Protein AF-A0A3S5F394-F1 (afdb_monomer_lite)

Foldseek 3Di:
DVVVVVVVVVVVVVVVVVVVVVVVVVPPPDDPLKDKWKDKDWDWDCCPPPVATKTKIWIWIWIGHNVQKIKIWIWIWMARPVVRDIDTDTWIWIWGWDDDDQKIKTQIDDTDCPPDVLSVVVVDRIFIWGWADDDDFWIWIAGPVGTNDITGDDDD

Secondary structure (DSSP, 8-state):
-HHHHHHHHHHHHHHHHHHHHHHHHHT--PPPSSEEEEEEEEEEE-TTSSSS-EEEEEEEEEEE-TTSEEEEEEEEEEEETTTTEEEEEEEEEEEEEEEETTEEEEEE------S-HHHHHT-SSEEEEEEEE-SSSEEEEE-SSSEEEEEEPPP-

Sequence (156 aa):
MKKRTYLVIMATALAIALISSAMRLYNYETIPTSFNCRAQMYVWDDAELLPCTRKSASNFFFAMKDDGTGYIIISGTSVCEDENQLVAQSETINFTYTEEGDFYSLTLGPRDVSDSRIAKVLTEDVIKIKISKTNSNDYIITTPIKPILMCTTENN

Structure (mmCIF, N/CA/C/O backbone):
data_AF-A0A3S5F394-F1
#
_entry.id   AF-A0A3S5F394-F1
#
loop_
_atom_site.group_PDB
_atom_site.id
_atom_site.type_symbol
_atom_site.label_atom_id
_atom_site.label_alt_id
_atom_site.label_comp_id
_atom_site.label_asym_id
_atom_site.label_entity_id
_atom_site.label_seq_id
_atom_site.pdbx_PDB_ins_code
_atom_site.Cartn_x
_atom_site.Cartn_y
_atom_site.Cartn_z
_atom_site.occupancy
_atom_site.B_iso_or_equiv
_atom_site.auth_seq_id
_atom_site.auth_comp_id
_atom_site.auth_asym_id
_atom_site.auth_atom_id
_atom_site.pdbx_PDB_model_num
ATOM 1 N N . MET A 1 1 ? -18.349 -8.049 57.395 1.00 58.75 1 MET A N 1
ATOM 2 C CA . MET A 1 1 ? -17.429 -7.107 56.707 1.00 58.75 1 MET A CA 1
ATOM 3 C C . MET A 1 1 ? -16.943 -7.612 55.347 1.00 58.75 1 MET A C 1
ATOM 5 O O . MET A 1 1 ? -17.195 -6.909 54.381 1.00 58.75 1 MET A O 1
ATOM 9 N N . LYS A 1 2 ? -16.375 -8.827 55.217 1.00 66.06 2 LYS A N 1
ATOM 10 C CA . LYS A 1 2 ? -15.843 -9.375 53.940 1.00 66.06 2 LYS A CA 1
ATOM 11 C C . LYS A 1 2 ? -16.758 -9.234 52.705 1.00 66.06 2 LYS A C 1
ATOM 13 O O . LYS A 1 2 ? -16.284 -8.858 51.642 1.00 66.06 2 LYS A O 1
ATOM 18 N N . LYS A 1 3 ? -18.068 -9.482 52.839 1.00 74.69 3 LYS A N 1
ATOM 19 C CA . LYS A 1 3 ? -19.031 -9.443 51.715 1.00 74.69 3 LYS A CA 1
ATOM 20 C C . LYS A 1 3 ? -19.220 -8.037 51.117 1.00 74.69 3 LYS A C 1
ATOM 22 O O . LYS A 1 3 ? -19.380 -7.907 49.912 1.00 74.69 3 LYS A O 1
ATOM 27 N N . ARG A 1 4 ? -19.154 -6.991 51.953 1.00 76.31 4 ARG A N 1
ATOM 28 C CA . ARG A 1 4 ? -19.234 -5.581 51.523 1.00 76.31 4 ARG A CA 1
ATOM 29 C C . ARG A 1 4 ? -17.955 -5.157 50.802 1.00 76.31 4 ARG A C 1
ATOM 31 O O . ARG A 1 4 ? -18.034 -4.496 49.778 1.00 76.31 4 ARG A O 1
ATOM 38 N N . THR A 1 5 ? -16.799 -5.598 51.296 1.00 80.56 5 THR A N 1
ATOM 39 C CA . THR A 1 5 ? -15.499 -5.333 50.667 1.00 80.56 5 THR A CA 1
ATOM 40 C C . THR A 1 5 ? -15.404 -5.975 49.279 1.00 80.56 5 THR A C 1
ATOM 42 O O . THR A 1 5 ? -14.996 -5.311 48.337 1.00 80.56 5 THR A O 1
ATOM 45 N N . TYR A 1 6 ? -15.872 -7.219 49.118 1.00 85.62 6 TYR A N 1
ATOM 46 C CA . TYR A 1 6 ? -15.939 -7.884 47.808 1.00 85.62 6 TYR A CA 1
ATOM 47 C C . TYR A 1 6 ? -16.855 -7.165 46.811 1.00 85.62 6 TYR A C 1
ATOM 49 O O . TYR A 1 6 ? -16.511 -7.048 45.641 1.00 85.62 6 TYR A O 1
ATOM 57 N N . LEU A 1 7 ? -18.001 -6.658 47.273 1.00 85.94 7 LEU A N 1
ATOM 58 C CA . LEU A 1 7 ? -18.951 -5.930 46.426 1.00 85.94 7 LEU A CA 1
ATOM 59 C C . LEU A 1 7 ? -18.353 -4.618 45.901 1.00 85.94 7 LEU A C 1
ATOM 61 O O . LEU A 1 7 ? -18.521 -4.293 44.731 1.00 85.94 7 LEU A O 1
ATOM 65 N N . VAL A 1 8 ? -17.599 -3.910 46.747 1.00 88.44 8 VAL A N 1
ATOM 66 C CA . VAL A 1 8 ? -16.880 -2.691 46.351 1.00 88.44 8 VAL A CA 1
ATOM 67 C C . VAL A 1 8 ? -15.775 -3.009 45.341 1.00 88.44 8 VAL A C 1
ATOM 69 O O . VAL A 1 8 ? -15.680 -2.319 44.334 1.00 88.44 8 VAL A O 1
ATOM 72 N N . ILE A 1 9 ? -14.995 -4.075 45.558 1.00 89.69 9 ILE A N 1
ATOM 73 C CA . ILE A 1 9 ? -13.917 -4.487 44.639 1.00 89.69 9 ILE A CA 1
ATOM 74 C C . ILE A 1 9 ? -14.471 -4.912 43.269 1.00 89.69 9 ILE A C 1
ATOM 76 O O . ILE A 1 9 ? -13.911 -4.559 42.235 1.00 89.69 9 ILE A O 1
ATOM 80 N N . MET A 1 10 ? -15.586 -5.646 43.236 1.00 89.44 10 MET A N 1
ATOM 81 C CA . MET A 1 10 ? -16.222 -6.049 41.976 1.00 89.44 10 MET A CA 1
ATOM 82 C C . MET A 1 10 ? -16.788 -4.844 41.216 1.00 89.44 10 MET A C 1
ATOM 84 O O . MET A 1 10 ? -16.648 -4.766 39.997 1.00 89.44 10 MET A O 1
ATOM 88 N N . ALA A 1 11 ? -17.388 -3.882 41.924 1.00 92.12 11 ALA A N 1
ATOM 89 C CA . ALA A 1 11 ? -17.915 -2.666 41.313 1.00 92.12 11 ALA A CA 1
ATOM 90 C C . ALA A 1 11 ? -16.802 -1.774 40.738 1.00 92.12 11 ALA A C 1
ATOM 92 O O . ALA A 1 11 ? -16.950 -1.253 39.633 1.00 92.12 11 ALA A O 1
ATOM 93 N N . THR A 1 12 ? -15.670 -1.630 41.438 1.00 92.50 12 THR A N 1
ATOM 94 C CA . THR A 1 12 ? -14.523 -0.866 40.922 1.00 92.50 12 THR A CA 1
ATOM 95 C C . THR 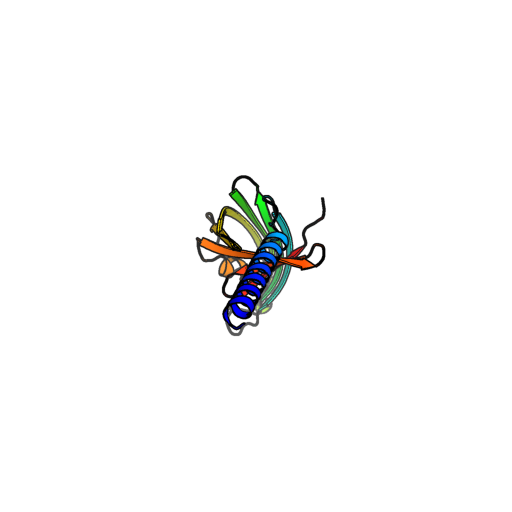A 1 12 ? -13.864 -1.558 39.733 1.00 92.50 12 THR A C 1
ATOM 97 O O . THR A 1 12 ? -13.557 -0.889 38.750 1.00 92.50 12 THR A O 1
ATOM 100 N N . ALA A 1 13 ? -13.708 -2.885 39.763 1.00 93.12 13 ALA A N 1
ATOM 101 C CA . ALA A 1 13 ? -13.182 -3.641 38.626 1.00 93.12 13 ALA A CA 1
ATOM 102 C C . ALA A 1 13 ? -14.069 -3.499 37.375 1.00 93.12 13 ALA A C 1
ATOM 104 O O . ALA A 1 13 ? -13.557 -3.282 36.276 1.00 93.12 13 ALA A O 1
ATOM 105 N N . LEU A 1 14 ? -15.396 -3.550 37.543 1.00 93.81 14 LEU A N 1
ATOM 106 C CA . LEU A 1 14 ? -16.347 -3.355 36.447 1.00 93.81 14 LEU A CA 1
ATOM 107 C C . LEU A 1 14 ? -16.270 -1.932 35.873 1.00 93.81 14 LEU A C 1
ATOM 109 O O . LEU A 1 14 ? -16.256 -1.762 34.657 1.00 93.81 14 LEU A O 1
ATOM 113 N N . ALA A 1 15 ? -16.172 -0.915 36.733 1.00 94.06 15 ALA A N 1
ATOM 114 C CA . ALA A 1 15 ? -16.033 0.472 36.298 1.00 94.06 15 ALA A CA 1
ATOM 115 C C . ALA A 1 15 ? -14.746 0.690 35.485 1.00 94.06 15 ALA A C 1
ATOM 117 O O . ALA A 1 15 ? -14.790 1.316 34.429 1.00 94.06 15 ALA A O 1
ATOM 118 N N . ILE A 1 16 ? -13.619 0.119 35.924 1.00 94.00 16 ILE A N 1
ATOM 119 C CA . ILE A 1 16 ? -12.346 0.190 35.189 1.00 94.00 16 ILE A CA 1
ATOM 120 C C . ILE A 1 16 ? -12.473 -0.488 33.818 1.00 94.00 16 ILE A C 1
ATOM 122 O O . ILE A 1 16 ? -12.043 0.079 32.814 1.00 94.00 16 ILE A O 1
ATOM 126 N N . ALA A 1 17 ? -13.103 -1.665 33.754 1.00 91.38 17 ALA A N 1
ATOM 127 C CA . ALA A 1 17 ? -13.323 -2.373 32.495 1.00 91.38 17 ALA A CA 1
ATOM 128 C C . ALA A 1 17 ? -14.163 -1.543 31.507 1.00 91.38 17 ALA A C 1
ATOM 130 O O . ALA A 1 17 ? -13.772 -1.401 30.349 1.00 91.38 17 ALA A O 1
ATOM 131 N N . LEU A 1 18 ? -15.258 -0.932 31.973 1.00 92.19 18 LEU A N 1
ATOM 132 C CA . LEU A 1 18 ? -16.128 -0.083 31.150 1.00 92.19 18 LEU A CA 1
ATOM 133 C C . LEU A 1 18 ? -15.429 1.193 30.665 1.00 92.19 18 LEU A C 1
ATOM 135 O O . LEU A 1 18 ? -15.592 1.590 29.515 1.00 92.19 18 LEU A O 1
ATOM 139 N N . ILE A 1 19 ? -14.621 1.826 31.516 1.00 91.50 19 ILE A N 1
ATOM 140 C CA . ILE A 1 19 ? -13.843 3.008 31.124 1.00 91.50 19 ILE A CA 1
ATOM 141 C C . ILE A 1 19 ? -12.802 2.623 30.066 1.00 91.50 19 ILE A C 1
ATOM 143 O O . ILE A 1 19 ? -12.635 3.331 29.076 1.00 91.50 19 ILE A O 1
ATOM 147 N N . SER A 1 20 ? -12.137 1.476 30.230 1.00 84.44 20 SER A N 1
ATOM 148 C CA . SER A 1 20 ? -11.130 1.006 29.274 1.00 84.44 20 SER A CA 1
ATOM 149 C C . SER A 1 20 ? -11.719 0.671 27.900 1.00 84.44 20 SER A C 1
ATOM 151 O O . SER A 1 20 ? -11.102 0.981 26.881 1.00 84.44 20 SER A O 1
ATOM 153 N N . SER A 1 21 ? -12.919 0.085 27.846 1.00 82.19 21 SER A N 1
ATOM 154 C CA . SER A 1 21 ? -13.591 -0.217 26.580 1.00 82.19 21 SER A CA 1
ATOM 155 C C . SER A 1 21 ? -14.099 1.052 25.901 1.00 82.19 21 SER A C 1
ATOM 157 O O . SER A 1 21 ? -13.924 1.197 24.694 1.00 82.19 21 SER A O 1
ATOM 159 N N . ALA A 1 22 ? -14.637 2.004 26.669 1.00 83.69 22 ALA A N 1
ATOM 160 C CA . ALA A 1 22 ? -15.050 3.305 26.154 1.00 83.69 22 ALA A CA 1
ATOM 161 C C . ALA A 1 22 ? -13.864 4.103 25.588 1.00 83.69 22 ALA A C 1
ATOM 163 O O . ALA A 1 22 ? -13.969 4.656 24.497 1.00 83.69 22 ALA A O 1
ATOM 164 N N . MET A 1 23 ? -12.712 4.106 26.271 1.00 79.50 23 MET A N 1
ATOM 165 C CA . MET A 1 23 ? -11.489 4.735 25.755 1.00 79.50 23 MET A CA 1
ATOM 166 C C . MET A 1 23 ? -10.994 4.073 24.465 1.00 79.50 23 MET A C 1
ATOM 168 O O . MET A 1 23 ? -10.552 4.771 23.560 1.00 79.50 23 MET A O 1
ATOM 172 N N . ARG A 1 24 ? -11.075 2.739 24.351 1.00 73.75 24 ARG A N 1
ATOM 173 C CA . ARG A 1 24 ? -10.710 2.027 23.114 1.00 73.75 24 ARG A CA 1
ATOM 174 C C . ARG A 1 24 ? -11.632 2.373 21.950 1.00 73.75 24 ARG A C 1
ATOM 176 O O . ARG A 1 24 ? -11.134 2.554 20.850 1.00 73.75 24 ARG A O 1
ATOM 183 N N . LEU A 1 25 ? -12.937 2.491 22.198 1.00 70.19 25 LEU A N 1
ATOM 184 C CA . LEU A 1 25 ? -13.893 2.931 21.179 1.00 70.19 25 LEU A CA 1
ATOM 185 C C . LEU A 1 25 ? -13.655 4.384 20.762 1.00 70.19 25 LEU A C 1
ATOM 187 O O . LEU A 1 25 ? -13.716 4.694 19.582 1.00 70.19 25 LEU A O 1
ATOM 191 N N . TYR A 1 26 ? -13.375 5.268 21.721 1.00 66.75 26 TYR A N 1
ATOM 192 C CA . TYR A 1 26 ? -13.145 6.684 21.438 1.00 66.75 26 TYR A CA 1
ATOM 193 C C . TYR A 1 26 ? -11.850 6.924 20.654 1.00 66.75 26 TYR A C 1
ATOM 195 O O . TYR A 1 26 ? -11.800 7.784 19.784 1.00 66.75 26 TYR A O 1
ATOM 203 N N . ASN A 1 27 ? -10.811 6.139 20.945 1.00 59.84 27 ASN A N 1
ATOM 204 C CA . ASN A 1 27 ? -9.533 6.201 20.240 1.00 59.84 27 ASN A CA 1
ATOM 205 C C . ASN A 1 27 ? -9.507 5.341 18.966 1.00 59.84 27 ASN A C 1
ATOM 207 O O . ASN A 1 27 ? -8.442 5.197 18.365 1.00 59.84 27 ASN A O 1
ATOM 211 N N . TYR A 1 28 ? -10.634 4.742 18.565 1.00 58.50 28 TYR A N 1
ATOM 212 C CA . TYR A 1 28 ? -10.735 4.070 17.277 1.00 58.50 28 TYR A CA 1
ATOM 213 C C . TYR A 1 28 ? -10.814 5.144 16.192 1.00 58.50 28 TYR A C 1
ATOM 215 O O . TYR A 1 28 ? -11.881 5.660 15.866 1.00 58.50 28 TYR A O 1
ATOM 223 N N . GLU A 1 29 ? -9.648 5.546 15.695 1.00 56.72 29 GLU A N 1
ATOM 224 C CA . GLU A 1 29 ? -9.529 6.495 14.597 1.00 56.72 29 GLU A CA 1
ATOM 225 C C . GLU A 1 29 ? -10.018 5.786 13.324 1.00 56.72 29 GLU A C 1
ATOM 227 O O . GLU A 1 29 ? -9.285 5.031 12.687 1.00 56.72 29 GLU A O 1
ATOM 232 N N . THR A 1 30 ? -11.302 5.959 12.997 1.00 58.53 30 THR A N 1
ATOM 233 C CA . THR A 1 30 ? -11.873 5.462 11.744 1.00 58.53 30 THR A CA 1
ATOM 234 C C . THR A 1 30 ? -11.187 6.185 10.598 1.00 58.53 30 THR A C 1
ATOM 236 O O . THR A 1 30 ? -11.290 7.409 10.474 1.00 58.53 30 THR A O 1
ATOM 239 N N . ILE A 1 31 ? -10.475 5.437 9.768 1.00 61.44 31 ILE A N 1
ATOM 240 C CA . ILE A 1 31 ? -9.876 5.974 8.552 1.00 61.44 31 ILE A CA 1
ATOM 241 C C . ILE A 1 31 ? -11.029 6.375 7.630 1.00 61.44 31 ILE A C 1
ATOM 243 O O . ILE A 1 31 ? -12.022 5.646 7.554 1.00 61.44 31 ILE A O 1
ATOM 247 N N . PRO A 1 32 ? -10.956 7.549 6.984 1.00 63.22 32 PRO A N 1
ATOM 248 C CA . PRO A 1 32 ? -12.033 8.012 6.128 1.00 63.22 32 PRO A CA 1
ATOM 249 C C . PRO A 1 32 ? -12.329 6.983 5.033 1.00 63.22 32 PRO A C 1
ATOM 251 O O . PRO A 1 32 ? -11.421 6.366 4.476 1.00 63.22 32 PRO A O 1
ATOM 254 N N . THR A 1 33 ? -13.618 6.815 4.733 1.00 70.69 33 THR A N 1
ATOM 255 C CA . THR A 1 33 ? -14.128 5.901 3.699 1.00 70.69 33 THR A CA 1
ATOM 256 C C . THR A 1 33 ? -13.487 6.165 2.335 1.00 70.69 33 THR A C 1
ATOM 258 O O . THR A 1 33 ? -13.323 5.237 1.549 1.00 70.69 33 THR A O 1
ATOM 261 N N . SER A 1 34 ? -13.028 7.397 2.106 1.00 84.62 34 SER A N 1
ATOM 262 C CA . SER A 1 34 ? -12.151 7.783 1.011 1.00 84.62 34 SER A CA 1
ATOM 263 C C . SER A 1 34 ? -10.773 8.144 1.555 1.00 84.62 34 SER A C 1
ATOM 265 O O . SER A 1 34 ? -10.659 8.998 2.438 1.00 84.62 34 SER A O 1
ATOM 267 N N . PHE A 1 35 ? -9.717 7.571 0.989 1.00 89.31 35 PHE A N 1
ATOM 268 C CA . PHE A 1 35 ? -8.348 7.821 1.431 1.00 89.31 35 PHE A CA 1
ATOM 269 C C . PHE A 1 35 ? -7.428 7.977 0.229 1.00 89.31 35 PHE A C 1
ATOM 271 O O . PHE A 1 35 ? -7.331 7.075 -0.595 1.00 89.31 35 PHE A O 1
ATOM 278 N N . ASN A 1 36 ? -6.725 9.104 0.148 1.00 92.06 36 ASN A N 1
ATOM 279 C CA . ASN A 1 36 ? -5.770 9.379 -0.919 1.00 92.06 36 ASN A CA 1
ATOM 280 C C . ASN A 1 36 ? -4.416 9.706 -0.312 1.00 92.06 36 ASN A C 1
ATOM 282 O O . ASN A 1 36 ? -4.313 10.664 0.451 1.00 92.06 36 ASN A O 1
ATOM 286 N N . CYS A 1 37 ? -3.371 8.976 -0.691 1.00 90.94 37 CYS A N 1
ATOM 287 C CA . CYS A 1 37 ? -2.019 9.328 -0.293 1.00 90.94 37 CYS A CA 1
ATOM 288 C C . CYS A 1 37 ? -1.010 9.238 -1.434 1.00 90.94 37 CYS A C 1
ATOM 290 O O . CYS A 1 37 ? -1.120 8.418 -2.352 1.00 90.94 37 CYS A O 1
ATOM 292 N N . ARG A 1 38 ? -0.007 10.114 -1.345 1.00 92.31 38 ARG A N 1
ATOM 293 C CA . ARG A 1 38 ? 1.139 10.189 -2.247 1.00 92.31 38 ARG A CA 1
ATOM 294 C C . ARG A 1 38 ? 2.388 9.751 -1.494 1.00 92.31 38 ARG A C 1
A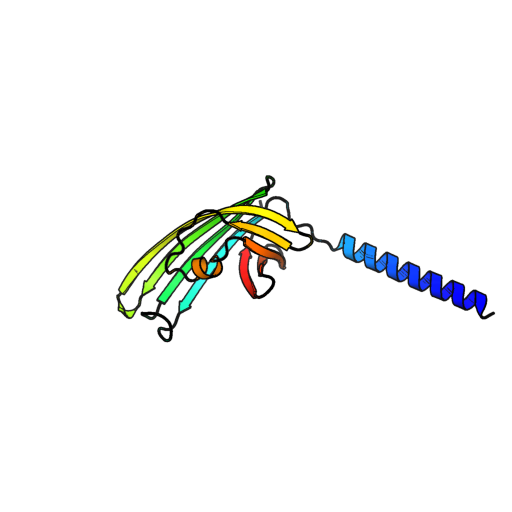TOM 296 O O . ARG A 1 38 ? 2.614 10.175 -0.364 1.00 92.31 38 ARG A O 1
ATOM 303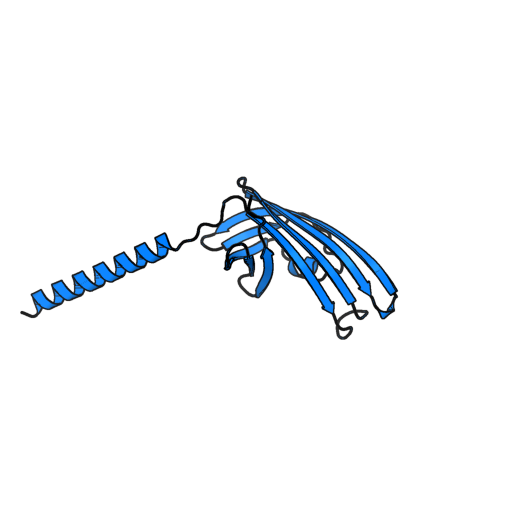 N N . ALA A 1 39 ? 3.232 8.958 -2.134 1.00 89.94 39 ALA A N 1
ATOM 304 C CA . ALA A 1 39 ? 4.587 8.719 -1.654 1.00 89.94 39 ALA A CA 1
ATOM 305 C C . ALA A 1 39 ? 5.594 8.821 -2.789 1.00 89.94 39 ALA A C 1
ATOM 307 O O . ALA A 1 39 ? 5.256 8.700 -3.967 1.00 89.94 39 ALA A O 1
ATOM 308 N N . GLN A 1 40 ? 6.849 9.014 -2.416 1.00 89.00 40 GLN A N 1
ATOM 309 C CA . GLN A 1 40 ? 7.977 8.933 -3.322 1.00 89.00 40 GLN A CA 1
ATOM 310 C C . GLN A 1 40 ? 9.012 8.006 -2.700 1.00 89.00 40 GLN A C 1
ATOM 312 O O . GLN A 1 40 ? 9.350 8.146 -1.527 1.00 89.00 40 GLN A O 1
ATOM 317 N N . MET A 1 41 ? 9.500 7.052 -3.483 1.00 83.50 41 MET A N 1
ATOM 318 C CA . MET A 1 41 ? 10.530 6.119 -3.056 1.00 83.50 41 MET A CA 1
ATOM 319 C C . MET A 1 41 ? 11.731 6.180 -3.986 1.00 83.50 41 MET A C 1
ATOM 321 O O . MET A 1 41 ? 11.598 6.252 -5.209 1.00 83.50 41 MET A O 1
ATOM 325 N N . TYR A 1 42 ? 12.900 6.106 -3.368 1.00 84.38 42 TYR A N 1
ATOM 326 C CA . TYR A 1 42 ? 14.177 5.950 -4.036 1.00 84.38 42 TYR A CA 1
ATOM 327 C C . TYR A 1 42 ? 14.759 4.628 -3.559 1.00 84.38 42 TYR A C 1
ATOM 329 O O . TYR A 1 42 ? 14.951 4.436 -2.359 1.00 84.38 42 TYR A O 1
ATOM 337 N N . VAL A 1 43 ? 14.980 3.703 -4.485 1.00 80.12 43 VAL A N 1
ATOM 338 C CA . VAL A 1 43 ? 15.504 2.374 -4.174 1.00 80.12 43 VAL A CA 1
ATOM 339 C C . VAL A 1 43 ? 16.816 2.191 -4.911 1.00 80.12 43 VAL A C 1
ATOM 341 O O . VAL A 1 43 ? 16.895 2.432 -6.118 1.00 80.12 43 VAL A O 1
ATOM 344 N N . TRP A 1 44 ? 17.829 1.764 -4.169 1.00 79.44 44 TRP A N 1
ATOM 345 C CA . TRP A 1 44 ? 19.112 1.347 -4.701 1.00 79.44 44 TRP A CA 1
ATOM 346 C C . TRP A 1 44 ? 19.267 -0.139 -4.400 1.00 79.44 44 TRP A C 1
ATOM 348 O O . TRP A 1 44 ? 19.301 -0.535 -3.236 1.00 79.44 44 TRP A O 1
ATOM 358 N N . ASP A 1 45 ? 19.271 -0.946 -5.454 1.00 74.06 45 ASP A N 1
ATOM 359 C CA . ASP A 1 45 ? 19.442 -2.387 -5.363 1.00 74.06 45 ASP A CA 1
ATOM 360 C C . ASP A 1 45 ? 20.835 -2.766 -5.854 1.00 74.06 45 ASP A C 1
ATOM 362 O O . ASP A 1 45 ? 21.179 -2.511 -7.013 1.00 74.06 45 ASP A O 1
ATOM 366 N N . ASP A 1 46 ? 21.611 -3.395 -4.977 1.00 66.19 46 ASP A N 1
ATOM 367 C CA . ASP A 1 46 ? 22.930 -3.918 -5.313 1.00 66.19 46 ASP A CA 1
ATOM 368 C C . ASP A 1 46 ? 22.808 -5.199 -6.155 1.00 66.19 46 ASP A C 1
ATOM 370 O O . ASP A 1 46 ? 21.907 -6.024 -5.960 1.00 66.19 46 ASP A O 1
ATOM 374 N N . ALA A 1 47 ? 23.736 -5.371 -7.100 1.00 60.53 47 ALA A N 1
ATOM 375 C CA . ALA A 1 47 ? 23.737 -6.437 -8.108 1.00 60.53 47 ALA A CA 1
ATOM 376 C C . ALA A 1 47 ? 23.888 -7.874 -7.559 1.00 60.53 47 ALA A C 1
ATOM 378 O O . ALA A 1 47 ? 23.904 -8.823 -8.336 1.00 60.53 47 ALA A O 1
ATOM 379 N N . GLU A 1 48 ? 23.987 -8.089 -6.243 1.00 59.22 48 GLU A N 1
ATOM 380 C CA . GLU A 1 48 ? 24.213 -9.429 -5.671 1.00 59.22 48 GLU A CA 1
ATOM 381 C C . GLU A 1 48 ? 23.070 -10.425 -5.966 1.00 59.22 48 GLU A C 1
ATOM 383 O O . GLU A 1 48 ? 23.282 -11.636 -5.929 1.00 59.22 48 GLU A O 1
ATOM 388 N N . LEU A 1 49 ? 21.863 -9.932 -6.282 1.00 53.62 49 LEU A N 1
ATOM 389 C CA . LEU A 1 49 ? 20.664 -10.744 -6.560 1.00 53.62 49 LEU A CA 1
ATOM 390 C C . LEU A 1 49 ? 19.913 -10.337 -7.844 1.00 53.62 49 LEU A C 1
ATOM 392 O O . LEU A 1 49 ? 18.818 -10.840 -8.108 1.00 53.62 49 LEU A O 1
ATOM 396 N N . LEU A 1 50 ? 20.459 -9.406 -8.627 1.00 62.56 50 LEU A N 1
ATOM 397 C CA . LEU A 1 50 ? 19.836 -8.834 -9.824 1.00 62.56 50 LEU A CA 1
ATOM 398 C C . LEU A 1 50 ? 20.861 -8.767 -10.965 1.00 62.56 50 LEU A C 1
ATOM 400 O O . LEU A 1 50 ? 22.055 -8.733 -10.695 1.00 62.56 50 LEU A O 1
ATOM 404 N N . PRO A 1 51 ? 20.426 -8.723 -12.238 1.00 67.44 51 PRO A N 1
ATOM 405 C CA . PRO A 1 51 ? 21.346 -8.704 -13.381 1.00 67.44 51 PRO A CA 1
ATOM 406 C C . PRO A 1 51 ? 22.262 -7.470 -13.426 1.00 67.44 51 PRO A C 1
ATOM 408 O O . PRO A 1 51 ? 23.224 -7.474 -14.185 1.00 67.44 51 PRO A O 1
ATOM 411 N N . CYS A 1 52 ? 21.973 -6.434 -12.633 1.00 74.69 52 CYS A N 1
ATOM 412 C CA . CYS A 1 52 ? 22.792 -5.236 -12.507 1.00 74.69 52 CYS A CA 1
ATOM 413 C C . CYS A 1 52 ? 22.430 -4.416 -11.267 1.00 74.69 52 CYS A C 1
ATOM 415 O O . CYS A 1 52 ? 21.358 -4.598 -10.674 1.00 74.69 52 CYS A O 1
ATOM 417 N N . THR A 1 53 ? 23.291 -3.451 -10.937 1.00 80.62 53 THR A N 1
ATOM 418 C CA . THR A 1 53 ? 22.993 -2.433 -9.922 1.00 80.62 53 THR A CA 1
ATOM 419 C C . THR A 1 53 ? 21.895 -1.516 -10.443 1.00 80.62 53 THR A C 1
ATOM 421 O O . THR A 1 53 ? 22.054 -0.857 -11.476 1.00 80.62 53 THR A O 1
ATOM 424 N N . ARG A 1 54 ? 20.761 -1.470 -9.738 1.00 78.81 54 ARG A N 1
ATOM 425 C CA . ARG A 1 54 ? 19.577 -0.731 -10.183 1.00 78.81 54 ARG A CA 1
ATOM 426 C C . ARG A 1 54 ? 19.268 0.423 -9.245 1.00 78.81 54 ARG A C 1
ATOM 428 O O . ARG A 1 54 ? 19.004 0.232 -8.062 1.00 78.81 54 ARG A O 1
ATOM 435 N N . LYS A 1 55 ? 19.230 1.631 -9.801 1.00 84.81 55 LYS A N 1
ATOM 436 C CA . LYS A 1 55 ? 18.732 2.831 -9.122 1.00 84.81 55 LYS A CA 1
ATOM 437 C C . LYS A 1 55 ? 17.349 3.138 -9.648 1.00 84.81 55 LYS A C 1
ATOM 439 O O . LYS A 1 55 ? 17.166 3.243 -10.856 1.00 84.81 55 LYS A O 1
ATOM 444 N N . SER A 1 56 ? 16.368 3.275 -8.769 1.00 81.94 56 SER A N 1
ATOM 445 C CA . SER A 1 56 ? 15.003 3.603 -9.166 1.00 81.94 56 SER A CA 1
ATOM 446 C C . SER A 1 56 ? 14.424 4.729 -8.329 1.00 81.94 56 SER A C 1
ATOM 448 O O . SER A 1 56 ? 14.682 4.833 -7.132 1.00 81.94 56 SER A O 1
ATOM 450 N N . ALA A 1 57 ? 13.646 5.577 -8.987 1.00 87.31 57 ALA A N 1
ATOM 451 C CA . ALA A 1 57 ? 12.882 6.648 -8.377 1.00 87.31 57 ALA A CA 1
ATOM 452 C C . ALA A 1 57 ? 11.435 6.495 -8.838 1.00 87.31 57 ALA A C 1
ATOM 454 O O . ALA A 1 57 ? 11.160 6.548 -10.039 1.00 87.31 57 ALA A O 1
ATOM 455 N N . SER A 1 58 ? 10.527 6.275 -7.892 1.00 86.00 58 SER A N 1
ATOM 456 C CA . SER A 1 58 ? 9.124 5.986 -8.177 1.00 86.00 58 SER A CA 1
ATOM 457 C C . SER A 1 58 ? 8.201 6.808 -7.290 1.00 86.00 58 SER A C 1
ATOM 459 O O . SER A 1 58 ? 8.378 6.891 -6.077 1.00 86.00 58 SER A O 1
ATOM 461 N N . ASN A 1 59 ? 7.192 7.401 -7.909 1.00 88.88 59 ASN A N 1
ATOM 462 C CA . ASN A 1 59 ? 6.078 8.066 -7.264 1.00 88.88 59 ASN A CA 1
ATOM 463 C C . ASN A 1 59 ? 4.894 7.106 -7.182 1.00 88.88 59 ASN A C 1
ATOM 465 O O . ASN A 1 59 ? 4.560 6.417 -8.148 1.00 88.88 59 ASN A O 1
ATOM 469 N N . PHE A 1 60 ? 4.248 7.136 -6.029 1.00 88.44 60 PHE A N 1
ATOM 470 C CA . PHE A 1 60 ? 3.140 6.289 -5.639 1.00 88.44 60 PHE A CA 1
ATOM 471 C C . PHE A 1 60 ? 1.915 7.134 -5.387 1.00 88.44 60 PHE A C 1
ATOM 473 O O . PHE A 1 60 ? 1.973 8.098 -4.626 1.00 88.44 60 PHE A O 1
ATOM 480 N N . PHE A 1 61 ? 0.814 6.728 -5.997 1.00 91.62 61 PHE A N 1
ATOM 481 C CA . PHE A 1 61 ? -0.523 7.197 -5.684 1.00 91.62 61 PHE A CA 1
ATOM 482 C C . PHE A 1 61 ? -1.341 6.032 -5.206 1.00 91.62 61 PHE A C 1
ATOM 484 O O . PHE A 1 61 ? -1.458 5.047 -5.921 1.00 91.62 61 PHE A O 1
ATOM 491 N N . PHE A 1 62 ? -1.921 6.165 -4.028 1.00 91.44 62 PHE A N 1
ATOM 492 C CA . PHE A 1 62 ? -2.858 5.204 -3.487 1.00 91.44 62 PHE A CA 1
ATOM 493 C C . PHE A 1 62 ? -4.169 5.929 -3.217 1.00 91.44 62 PHE A C 1
ATOM 495 O O . PHE A 1 62 ? -4.170 6.943 -2.519 1.00 91.44 62 PHE A O 1
ATOM 502 N N . ALA A 1 63 ? -5.259 5.432 -3.792 1.00 93.50 63 ALA A N 1
ATOM 503 C CA . ALA A 1 63 ? -6.579 6.025 -3.658 1.00 93.50 63 ALA A CA 1
ATOM 504 C C . ALA A 1 63 ? -7.619 4.951 -3.338 1.00 93.50 63 ALA A C 1
ATOM 506 O O . ALA A 1 63 ? -7.730 3.955 -4.052 1.00 93.50 63 ALA A O 1
ATOM 507 N N . MET A 1 64 ? -8.401 5.189 -2.292 1.00 93.19 64 MET A N 1
ATOM 508 C CA . MET A 1 64 ? -9.591 4.439 -1.901 1.00 93.19 64 MET A CA 1
ATOM 509 C C . MET A 1 64 ? -10.805 5.352 -2.025 1.00 93.19 64 MET A C 1
ATOM 511 O O . MET A 1 64 ? -10.743 6.529 -1.656 1.00 93.19 64 MET A O 1
ATOM 515 N N . LYS A 1 65 ? -11.900 4.805 -2.542 1.00 92.94 65 LYS A N 1
ATOM 516 C CA . LYS A 1 65 ? -13.174 5.491 -2.729 1.00 92.94 65 LYS A CA 1
ATOM 517 C C . LYS A 1 65 ? -14.251 4.838 -1.876 1.00 92.94 65 LYS A C 1
ATOM 519 O O . LYS A 1 65 ? -14.279 3.620 -1.751 1.00 92.94 65 LYS A O 1
ATOM 524 N N . ASP A 1 66 ? -15.212 5.644 -1.439 1.00 90.25 66 ASP A N 1
ATOM 525 C CA . ASP A 1 66 ? -16.334 5.226 -0.586 1.00 90.25 66 ASP A CA 1
ATOM 526 C C . ASP A 1 66 ? -17.179 4.061 -1.140 1.00 90.25 66 ASP A C 1
ATOM 528 O O . ASP A 1 66 ? -17.924 3.431 -0.394 1.00 90.25 66 ASP A O 1
ATOM 532 N N . ASP A 1 67 ? -17.087 3.768 -2.440 1.00 91.19 67 ASP A N 1
ATOM 533 C CA . ASP A 1 67 ? -17.791 2.667 -3.103 1.00 91.19 67 ASP A CA 1
ATOM 534 C C . ASP A 1 67 ? -17.089 1.301 -2.968 1.00 91.19 67 ASP A C 1
ATOM 536 O O . ASP A 1 67 ? -17.532 0.318 -3.565 1.00 91.19 67 ASP A O 1
ATOM 540 N N . GLY A 1 68 ? -16.004 1.222 -2.191 1.00 92.12 68 GLY A N 1
ATOM 541 C CA . GLY A 1 68 ? -15.221 -0.001 -2.014 1.00 92.12 68 GLY A CA 1
ATOM 542 C C . GLY A 1 68 ? -14.252 -0.276 -3.165 1.00 92.12 68 GLY A C 1
ATOM 543 O O . GLY A 1 68 ? -13.696 -1.372 -3.251 1.00 92.12 68 GLY A O 1
ATOM 544 N N . THR A 1 69 ? -14.032 0.686 -4.065 1.00 95.25 69 THR A N 1
ATOM 545 C CA . THR A 1 69 ? -13.042 0.588 -5.144 1.00 95.25 69 THR A CA 1
ATOM 546 C C . THR A 1 69 ? -11.846 1.494 -4.893 1.00 95.25 69 THR A C 1
ATOM 548 O O . THR A 1 69 ? -11.888 2.445 -4.115 1.00 95.25 69 THR A O 1
ATOM 551 N N . GLY A 1 70 ? -10.740 1.212 -5.567 1.00 94.81 70 GLY A N 1
ATOM 552 C CA . GLY A 1 70 ? -9.548 2.029 -5.467 1.00 94.81 70 GLY A CA 1
ATOM 553 C C . GLY A 1 70 ? -8.562 1.757 -6.584 1.00 94.81 70 GLY A C 1
ATOM 554 O O . GLY A 1 70 ? -8.784 0.912 -7.456 1.00 94.81 70 GLY A O 1
ATOM 555 N N . TYR A 1 71 ? -7.477 2.517 -6.577 1.00 93.50 71 TYR A N 1
ATOM 556 C CA . TYR A 1 71 ? -6.393 2.328 -7.523 1.00 93.50 71 TYR A CA 1
ATOM 557 C C . TYR A 1 71 ? -5.043 2.703 -6.924 1.00 93.50 71 TYR A C 1
ATOM 559 O O . TYR A 1 71 ? -4.928 3.560 -6.045 1.00 93.50 71 TYR A O 1
ATOM 567 N N . ILE A 1 72 ? -4.009 2.054 -7.447 1.00 90.25 72 ILE A N 1
ATOM 568 C CA . ILE A 1 72 ? -2.611 2.365 -7.195 1.00 90.25 72 ILE A CA 1
ATOM 569 C C . ILE A 1 72 ? -2.016 2.841 -8.512 1.00 90.25 72 ILE A C 1
ATOM 571 O O . ILE A 1 72 ? -2.092 2.118 -9.500 1.00 90.25 72 ILE A O 1
ATOM 575 N N . ILE A 1 73 ? -1.426 4.031 -8.547 1.00 90.06 73 ILE A N 1
ATOM 576 C CA . ILE A 1 73 ? -0.642 4.489 -9.696 1.00 90.06 73 ILE A CA 1
ATOM 577 C C . ILE A 1 73 ? 0.823 4.503 -9.292 1.00 90.06 73 ILE A C 1
ATOM 579 O O . ILE A 1 73 ? 1.198 5.084 -8.272 1.00 90.06 73 ILE A O 1
ATOM 583 N N . ILE A 1 74 ? 1.645 3.881 -10.124 1.00 87.00 74 ILE A N 1
ATOM 584 C CA . ILE A 1 74 ? 3.090 3.815 -9.971 1.00 87.00 74 ILE A CA 1
ATOM 585 C C . ILE A 1 74 ? 3.679 4.502 -11.192 1.00 87.00 74 ILE A C 1
ATOM 587 O O . ILE A 1 74 ? 3.363 4.148 -12.326 1.00 87.00 74 ILE A O 1
ATOM 591 N N . SER A 1 75 ? 4.511 5.514 -10.976 1.00 88.25 75 SER A N 1
ATOM 592 C CA . SER A 1 75 ? 5.182 6.216 -12.070 1.00 88.25 75 SER A CA 1
ATOM 593 C C . SER A 1 75 ? 6.613 6.529 -11.688 1.00 88.25 75 SER A C 1
ATOM 595 O O . SER A 1 75 ? 6.867 7.001 -10.584 1.00 88.25 75 SER A O 1
ATOM 597 N N . GLY A 1 76 ? 7.563 6.279 -12.573 1.00 88.19 76 GLY A N 1
ATOM 598 C CA . GLY A 1 76 ? 8.956 6.426 -12.202 1.00 88.19 76 GLY A CA 1
ATOM 599 C C . GLY A 1 76 ? 9.921 6.044 -13.294 1.00 88.19 76 GLY A C 1
ATOM 600 O O . GLY A 1 76 ? 9.558 5.819 -14.448 1.00 88.19 76 GLY A O 1
ATOM 601 N N . THR A 1 77 ? 11.179 5.969 -12.897 1.00 85.94 77 THR A N 1
ATOM 602 C CA . THR A 1 77 ? 12.253 5.491 -13.755 1.00 85.94 77 THR A CA 1
ATOM 603 C C . THR A 1 77 ? 13.187 4.599 -12.962 1.00 85.94 77 THR A C 1
ATOM 605 O O . THR A 1 77 ? 13.370 4.773 -11.755 1.00 85.94 77 THR A O 1
ATOM 608 N N . SER A 1 78 ? 13.793 3.643 -13.650 1.00 83.31 78 SER A N 1
ATOM 609 C CA . SER A 1 78 ? 14.925 2.883 -13.140 1.00 83.31 78 SER A CA 1
ATOM 610 C C . SER A 1 78 ? 16.065 2.890 -14.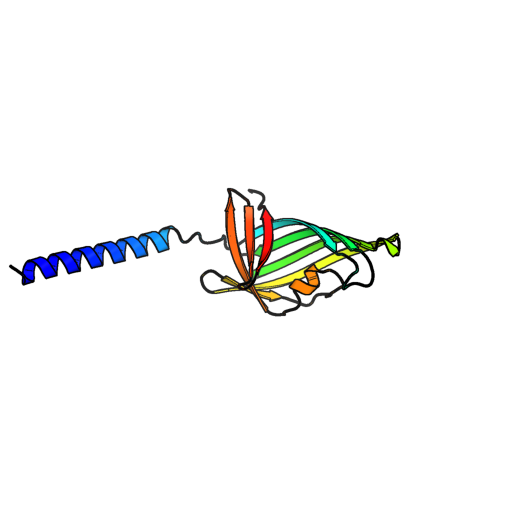136 1.00 83.31 78 SER A C 1
ATOM 612 O O . SER A 1 78 ? 15.832 2.765 -15.334 1.00 83.31 78 SER A O 1
ATOM 614 N N . VAL A 1 79 ? 17.287 2.987 -13.629 1.00 84.44 79 VAL A N 1
ATOM 615 C CA . VAL A 1 79 ? 18.521 2.849 -14.394 1.00 84.44 79 VAL A CA 1
ATOM 616 C C . VAL A 1 79 ? 19.251 1.613 -13.905 1.00 84.44 79 VAL A C 1
ATOM 618 O O . VAL A 1 79 ? 19.447 1.437 -12.703 1.00 84.44 79 VAL A O 1
ATOM 621 N N . CYS A 1 80 ? 19.635 0.769 -14.852 1.00 82.50 80 CYS A N 1
ATOM 622 C CA . CYS A 1 80 ? 20.619 -0.285 -14.665 1.00 82.50 80 CYS A CA 1
ATOM 623 C C . CYS A 1 80 ? 21.999 0.331 -14.930 1.00 82.50 80 CYS A C 1
ATOM 625 O O . CYS A 1 80 ? 22.266 0.731 -16.063 1.00 82.50 80 CYS A O 1
ATOM 627 N N . GLU A 1 81 ? 22.834 0.499 -13.899 1.00 76.31 81 GLU A N 1
ATOM 628 C CA . GLU A 1 81 ? 24.100 1.245 -14.028 1.00 76.31 81 GLU A CA 1
ATOM 629 C C . GLU A 1 81 ? 25.053 0.602 -15.040 1.00 76.31 81 GLU A C 1
ATOM 631 O O . GLU A 1 81 ? 25.706 1.310 -15.803 1.00 76.31 81 GLU A O 1
ATOM 636 N N . ASP A 1 82 ? 25.064 -0.730 -15.101 1.00 76.50 82 ASP A N 1
ATOM 637 C CA . ASP A 1 82 ? 25.944 -1.493 -15.990 1.00 76.50 82 ASP A CA 1
ATOM 638 C C . ASP A 1 82 ? 25.526 -1.400 -17.470 1.00 76.50 82 ASP A C 1
ATOM 640 O O . ASP A 1 82 ? 26.358 -1.514 -18.369 1.00 76.50 82 ASP A O 1
ATOM 644 N N . GLU A 1 83 ? 24.242 -1.144 -17.738 1.00 76.94 83 GLU A N 1
ATOM 645 C CA . GLU A 1 83 ? 23.680 -1.069 -19.094 1.00 76.94 83 GLU A CA 1
ATOM 646 C C . GLU A 1 83 ? 23.432 0.378 -19.555 1.00 76.94 83 GLU A C 1
ATOM 648 O O . GLU A 1 83 ? 23.113 0.608 -20.721 1.00 76.94 83 GLU A O 1
ATOM 653 N N . ASN A 1 84 ? 23.553 1.368 -18.656 1.00 73.00 84 ASN A N 1
ATOM 654 C CA . ASN A 1 84 ? 23.140 2.764 -18.873 1.00 73.00 84 ASN A CA 1
ATOM 655 C C . ASN A 1 84 ? 21.728 2.900 -19.479 1.00 73.00 84 ASN A C 1
ATOM 657 O O . ASN A 1 84 ? 21.404 3.887 -20.146 1.00 73.00 84 ASN A O 1
ATOM 661 N N . GLN A 1 85 ? 20.871 1.907 -19.247 1.00 77.69 85 GLN A N 1
ATOM 662 C CA . GLN A 1 85 ? 19.537 1.858 -19.816 1.00 77.69 85 GLN A CA 1
ATOM 663 C C . GLN A 1 85 ? 18.534 2.452 -18.831 1.00 77.69 85 GLN A C 1
ATOM 665 O O . GLN A 1 85 ? 18.343 1.945 -17.723 1.00 77.69 85 GLN A O 1
ATOM 670 N N . LEU A 1 86 ? 17.872 3.527 -19.259 1.00 80.56 86 LEU A N 1
ATOM 671 C CA . LEU A 1 86 ? 16.737 4.108 -18.556 1.00 80.56 86 LEU A CA 1
ATOM 672 C C . LEU A 1 86 ? 15.463 3.349 -18.938 1.00 80.56 86 LEU A C 1
ATOM 674 O O . LEU A 1 86 ? 15.087 3.290 -20.108 1.00 80.56 86 LEU A O 1
ATOM 678 N N . VAL A 1 87 ? 14.774 2.813 -17.939 1.00 81.00 87 VAL A N 1
ATOM 679 C CA . VAL A 1 87 ? 13.475 2.156 -18.086 1.00 81.00 87 VAL A CA 1
ATOM 680 C C . VAL A 1 87 ? 12.428 3.013 -17.389 1.00 81.00 87 VAL A C 1
ATOM 682 O O . VAL A 1 87 ? 12.522 3.261 -16.186 1.00 81.00 87 VAL A O 1
ATOM 685 N N . ALA A 1 88 ? 11.436 3.480 -18.144 1.00 81.12 88 ALA A N 1
ATOM 686 C CA . ALA A 1 88 ? 10.277 4.159 -17.583 1.00 81.12 88 ALA A CA 1
ATOM 687 C C . ALA A 1 88 ? 9.314 3.132 -16.978 1.00 81.12 88 ALA A C 1
ATOM 689 O O . ALA A 1 88 ? 9.058 2.086 -17.569 1.00 81.12 88 ALA A O 1
ATOM 690 N N . GLN A 1 89 ? 8.774 3.450 -15.807 1.00 78.81 89 GLN A N 1
ATOM 691 C CA . GLN A 1 89 ? 7.769 2.649 -15.121 1.00 78.81 89 GLN A CA 1
ATOM 692 C C . GLN A 1 89 ? 6.477 3.457 -15.089 1.00 78.81 89 GLN A C 1
ATOM 694 O O . GLN A 1 89 ? 6.473 4.603 -14.637 1.00 78.81 89 GLN A O 1
ATOM 699 N N . SER A 1 90 ? 5.390 2.882 -15.592 1.00 84.62 90 SER A N 1
ATOM 700 C CA . SER A 1 90 ? 4.060 3.476 -15.509 1.00 84.62 90 SER A CA 1
ATOM 701 C C . SER A 1 90 ? 3.034 2.362 -15.416 1.00 84.62 90 SER A C 1
ATOM 703 O O . SER A 1 90 ? 2.863 1.591 -16.354 1.00 84.62 90 SER A O 1
ATOM 705 N N . GLU A 1 91 ? 2.375 2.274 -14.269 1.00 84.44 91 GLU A N 1
ATOM 706 C CA . GLU A 1 91 ? 1.399 1.232 -13.994 1.00 84.44 91 GLU A CA 1
ATOM 707 C C . GLU A 1 91 ? 0.208 1.812 -13.235 1.00 84.44 91 GLU A C 1
ATOM 709 O O . GLU A 1 91 ? 0.346 2.726 -12.419 1.00 84.44 91 GLU A O 1
ATOM 714 N N . THR A 1 92 ? -0.982 1.292 -13.524 1.00 89.69 92 THR A N 1
ATOM 715 C CA . THR A 1 92 ? -2.200 1.575 -12.766 1.00 89.69 92 THR A CA 1
ATOM 716 C C . THR A 1 92 ? -2.858 0.259 -12.396 1.00 89.69 92 THR A C 1
ATOM 718 O O . THR A 1 92 ? -3.267 -0.502 -13.267 1.00 89.69 92 THR A O 1
ATOM 721 N N . ILE A 1 93 ? -2.970 0.008 -11.098 1.00 89.81 93 ILE A N 1
ATOM 722 C CA . ILE A 1 93 ? -3.533 -1.212 -10.535 1.00 89.81 93 ILE A CA 1
ATOM 723 C C . ILE A 1 93 ? -4.859 -0.841 -9.896 1.00 89.81 93 ILE A C 1
ATOM 725 O O . ILE A 1 93 ? -4.888 -0.207 -8.843 1.00 89.81 93 ILE A O 1
ATOM 729 N N . ASN A 1 94 ? -5.959 -1.231 -10.526 1.00 93.88 94 ASN A N 1
ATOM 730 C CA . ASN A 1 94 ? -7.279 -1.089 -9.918 1.00 93.88 94 ASN A CA 1
ATOM 731 C C . ASN A 1 94 ? -7.484 -2.183 -8.869 1.00 93.88 94 ASN A C 1
ATOM 733 O O . ASN A 1 94 ? -6.979 -3.292 -9.030 1.00 93.88 94 ASN A O 1
ATOM 737 N N . PHE A 1 95 ? -8.245 -1.897 -7.821 1.00 93.69 95 PHE A N 1
ATOM 738 C CA . PHE A 1 95 ? -8.589 -2.880 -6.800 1.00 93.69 95 PHE A CA 1
ATOM 739 C C . PHE A 1 95 ? -9.980 -2.634 -6.223 1.00 93.69 95 PHE A C 1
ATOM 741 O O . PHE A 1 95 ? -10.529 -1.534 -6.311 1.00 93.69 95 PHE A O 1
ATOM 748 N N . THR A 1 96 ? -10.535 -3.665 -5.599 1.00 95.69 96 THR A N 1
ATOM 749 C CA . THR A 1 96 ? -11.669 -3.544 -4.676 1.00 95.69 96 THR A CA 1
ATOM 750 C C . THR A 1 96 ? -11.188 -3.807 -3.261 1.00 95.69 96 THR A C 1
ATOM 752 O O . THR A 1 96 ? -10.213 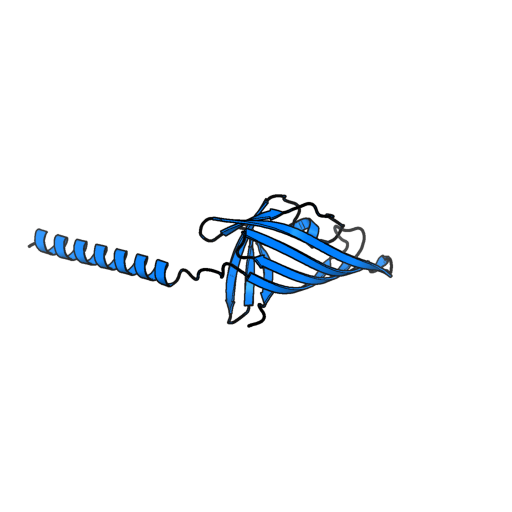-4.536 -3.075 1.00 95.69 96 THR A O 1
ATOM 755 N N . TYR A 1 97 ? -11.851 -3.246 -2.256 1.00 93.94 97 TYR A N 1
ATOM 756 C CA . TYR A 1 97 ? -11.477 -3.472 -0.869 1.00 93.94 97 TYR A CA 1
ATOM 757 C C . TYR A 1 97 ? -12.675 -3.683 0.050 1.00 93.94 97 TYR A C 1
ATOM 759 O O . TYR A 1 97 ? -13.773 -3.184 -0.186 1.00 93.94 97 TYR A O 1
ATOM 767 N N . THR A 1 98 ? -12.426 -4.410 1.134 1.00 91.88 98 THR A N 1
ATOM 768 C CA . THR A 1 98 ? -13.366 -4.591 2.240 1.00 91.88 98 THR A CA 1
ATOM 769 C C . THR A 1 98 ? -12.671 -4.311 3.564 1.00 91.88 98 THR A C 1
ATOM 771 O O . THR A 1 98 ? -11.523 -4.712 3.760 1.00 91.88 98 THR A O 1
ATOM 774 N N . GLU A 1 99 ? -13.362 -3.630 4.475 1.00 89.31 99 GLU A N 1
ATOM 775 C CA . GLU A 1 99 ? -12.888 -3.411 5.843 1.00 89.31 99 GLU A CA 1
ATOM 776 C C . GLU A 1 99 ? -13.089 -4.678 6.691 1.00 89.31 99 GLU A C 1
ATOM 778 O O . GLU A 1 99 ? -14.155 -5.294 6.690 1.00 89.31 99 GLU A O 1
ATOM 783 N N . GLU A 1 100 ? -12.048 -5.070 7.418 1.00 86.06 100 GLU A N 1
ATOM 784 C CA . GLU A 1 100 ? -11.982 -6.242 8.288 1.00 86.06 100 GLU A CA 1
ATOM 785 C C . GLU A 1 100 ? -11.405 -5.831 9.655 1.00 86.06 100 GLU A C 1
ATOM 787 O O . GLU A 1 100 ? -10.253 -6.122 9.991 1.00 86.06 100 GLU A O 1
ATOM 792 N N . GLY A 1 101 ? -12.208 -5.121 10.453 1.00 84.12 101 GLY A N 1
ATOM 793 C CA . GLY A 1 101 ? -11.742 -4.515 11.704 1.00 84.12 101 GLY A CA 1
ATOM 794 C C . GLY A 1 101 ? -10.698 -3.433 11.419 1.00 84.12 101 GLY A C 1
ATOM 795 O O . GLY A 1 101 ? -10.946 -2.537 10.626 1.00 84.12 101 GLY A O 1
ATOM 796 N N . ASP A 1 102 ? -9.509 -3.550 12.011 1.00 82.38 102 ASP A N 1
ATOM 797 C CA . ASP A 1 102 ? -8.394 -2.607 11.821 1.00 82.38 102 ASP A CA 1
ATOM 798 C C . ASP A 1 102 ? -7.700 -2.696 10.441 1.00 82.38 102 ASP A C 1
ATOM 800 O O . ASP A 1 102 ? -6.723 -1.981 10.195 1.00 82.38 102 ASP A O 1
ATOM 804 N N . PHE A 1 103 ? -8.115 -3.626 9.578 1.00 88.38 103 PHE A N 1
ATOM 805 C CA . PHE A 1 103 ? -7.444 -3.938 8.316 1.00 88.38 103 PHE A CA 1
ATOM 806 C C . PHE A 1 103 ? -8.369 -3.743 7.114 1.00 88.38 103 PHE A C 1
ATOM 808 O O . PHE A 1 103 ? -9.586 -3.831 7.222 1.00 88.38 103 PHE A O 1
ATOM 815 N N . TYR A 1 104 ? -7.768 -3.574 5.940 1.00 90.88 104 TYR A N 1
ATOM 816 C CA . TYR A 1 104 ? -8.429 -3.621 4.644 1.00 90.88 104 TYR A CA 1
ATOM 817 C C . TYR A 1 104 ? -7.899 -4.802 3.848 1.00 90.88 104 TYR A C 1
ATOM 819 O O . TYR A 1 104 ? -6.687 -4.984 3.727 1.00 90.88 104 TYR A O 1
ATOM 827 N N . SER A 1 105 ? -8.805 -5.594 3.291 1.00 92.44 105 SER A N 1
ATOM 828 C CA . SER A 1 105 ? -8.477 -6.659 2.350 1.00 92.44 105 SER A CA 1
ATOM 829 C C . SER A 1 105 ? -8.648 -6.122 0.935 1.00 92.44 105 SER A C 1
ATOM 831 O O . SER A 1 105 ? -9.765 -5.808 0.531 1.00 92.44 105 SER A O 1
ATOM 833 N N . LEU A 1 106 ? -7.549 -5.950 0.205 1.00 92.56 106 LEU A N 1
ATOM 834 C CA . LEU A 1 106 ? -7.533 -5.426 -1.159 1.00 92.56 106 LEU A CA 1
ATOM 835 C C . LEU A 1 106 ? -7.470 -6.593 -2.130 1.00 92.56 106 LEU A C 1
ATOM 837 O O . LEU A 1 106 ? -6.497 -7.337 -2.121 1.00 92.56 106 LEU A O 1
ATOM 841 N N . THR A 1 107 ? -8.473 -6.719 -2.991 1.00 93.88 107 THR A N 1
ATOM 842 C CA . THR A 1 107 ? -8.440 -7.621 -4.145 1.00 93.88 107 THR A CA 1
ATOM 843 C C . THR A 1 107 ? -7.955 -6.835 -5.350 1.00 93.88 107 THR A C 1
ATOM 845 O O . THR A 1 107 ? -8.661 -5.972 -5.876 1.00 93.88 107 THR A O 1
ATOM 848 N N . LEU A 1 108 ? -6.720 -7.096 -5.749 1.00 91.12 108 LEU A N 1
ATOM 849 C CA . LEU A 1 108 ? -6.047 -6.385 -6.817 1.00 91.12 108 LEU A CA 1
ATOM 850 C C . LEU A 1 108 ? -6.465 -6.941 -8.186 1.00 91.12 108 LEU A C 1
ATOM 852 O O . LEU A 1 108 ? -6.471 -8.149 -8.414 1.00 91.12 108 LEU A O 1
ATOM 856 N N . GLY A 1 109 ? -6.779 -6.046 -9.116 1.00 89.19 109 GLY A N 1
ATOM 857 C CA . GLY A 1 109 ? -7.113 -6.379 -10.494 1.00 89.19 109 GLY A CA 1
ATOM 858 C C . GLY A 1 109 ? -5.892 -6.750 -11.349 1.00 89.19 109 GLY A C 1
ATOM 859 O O . GLY A 1 109 ? -4.758 -6.769 -10.856 1.00 89.19 109 GLY A O 1
ATOM 860 N N . PRO A 1 110 ? -6.115 -7.025 -12.649 1.00 84.06 110 PRO A N 1
ATOM 861 C CA . PRO A 1 110 ? -5.049 -7.330 -13.596 1.00 84.06 110 PRO A CA 1
ATOM 862 C C . PRO A 1 110 ? -3.985 -6.237 -13.603 1.00 84.06 110 PRO A C 1
ATOM 864 O O . PRO A 1 110 ? -4.306 -5.047 -13.605 1.00 84.06 110 PRO A O 1
ATOM 867 N N . ARG A 1 111 ? -2.725 -6.659 -13.602 1.00 80.88 111 ARG A N 1
ATOM 868 C CA . ARG A 1 111 ? -1.564 -5.784 -13.480 1.00 80.88 111 ARG A CA 1
ATOM 869 C C . ARG A 1 111 ? -0.359 -6.422 -14.150 1.00 80.88 111 ARG A C 1
ATOM 871 O O . ARG A 1 111 ? -0.284 -7.650 -14.223 1.00 80.88 111 ARG A O 1
ATOM 878 N N . ASP A 1 112 ? 0.533 -5.594 -14.675 1.00 71.25 112 ASP A N 1
ATOM 879 C CA . ASP A 1 112 ? 1.750 -6.081 -15.309 1.00 71.25 112 ASP A CA 1
ATOM 880 C C . ASP A 1 112 ? 2.832 -6.105 -14.244 1.00 71.25 112 ASP A C 1
ATOM 882 O O . ASP A 1 112 ? 3.387 -5.071 -13.871 1.00 71.25 112 ASP A O 1
ATOM 886 N N . VAL A 1 113 ? 3.108 -7.303 -13.730 1.00 63.56 113 VAL A N 1
ATOM 887 C CA . VAL A 1 113 ? 4.133 -7.507 -12.710 1.00 63.56 113 VAL A CA 1
ATOM 888 C C . VAL A 1 113 ? 5.516 -7.412 -13.361 1.00 63.56 113 VAL A C 1
ATOM 890 O O . VAL A 1 113 ? 6.254 -8.390 -13.456 1.00 63.56 113 VAL A O 1
ATOM 893 N N . SER A 1 114 ? 5.844 -6.222 -13.864 1.00 57.22 114 SER A N 1
ATOM 894 C CA . SER A 1 114 ? 7.135 -5.882 -14.446 1.00 57.22 114 SER A CA 1
ATOM 895 C C . SER A 1 114 ? 8.261 -6.100 -13.428 1.00 57.22 114 SER A C 1
ATOM 897 O O . SER A 1 114 ? 8.030 -6.258 -12.227 1.00 57.22 114 SER A O 1
ATOM 899 N N . ASP A 1 115 ? 9.516 -6.030 -13.877 1.00 54.66 115 ASP A N 1
ATOM 900 C CA . ASP A 1 115 ? 10.708 -6.162 -13.024 1.00 54.66 115 ASP A CA 1
ATOM 901 C C . ASP A 1 115 ? 10.837 -5.107 -11.902 1.00 54.66 115 ASP A C 1
ATOM 903 O O . ASP A 1 115 ? 11.835 -5.100 -11.166 1.00 54.66 115 ASP A O 1
ATOM 907 N N . SER A 1 116 ? 9.858 -4.210 -11.739 1.00 55.75 116 SER A N 1
ATOM 908 C CA . SER A 1 116 ? 9.826 -3.274 -10.623 1.00 55.75 116 SER A CA 1
ATOM 909 C C . SER A 1 116 ? 9.676 -4.020 -9.290 1.00 55.75 116 SER A C 1
ATOM 911 O O . SER A 1 116 ? 8.824 -4.891 -9.094 1.00 55.75 116 SER A O 1
ATOM 913 N N . ARG A 1 117 ? 10.516 -3.664 -8.311 1.00 59.72 117 ARG A N 1
ATOM 914 C CA . ARG A 1 117 ? 10.452 -4.223 -6.950 1.00 59.72 117 ARG A CA 1
ATOM 915 C C . ARG A 1 117 ? 9.086 -4.044 -6.295 1.00 59.72 117 ARG A C 1
ATOM 917 O O . ARG A 1 117 ? 8.703 -4.848 -5.454 1.00 59.72 117 ARG A O 1
ATOM 924 N N . ILE A 1 118 ? 8.367 -2.993 -6.663 1.00 60.78 118 ILE A N 1
ATOM 925 C CA . ILE A 1 118 ? 7.059 -2.696 -6.092 1.00 60.78 118 ILE A CA 1
ATOM 926 C C . ILE A 1 118 ? 6.012 -3.661 -6.628 1.00 60.78 118 ILE A C 1
ATOM 928 O O . ILE A 1 118 ? 5.254 -4.216 -5.836 1.00 60.78 118 ILE A O 1
ATOM 932 N N . ALA A 1 119 ? 6.012 -3.932 -7.932 1.00 61.59 119 ALA A N 1
ATOM 933 C CA . ALA A 1 119 ? 5.139 -4.954 -8.483 1.00 61.59 119 ALA A CA 1
ATOM 934 C C . ALA A 1 119 ? 5.404 -6.319 -7.819 1.00 61.59 119 ALA A C 1
ATOM 936 O O . ALA A 1 119 ? 4.462 -7.036 -7.495 1.00 61.59 119 ALA A O 1
ATOM 937 N N . LYS A 1 120 ? 6.666 -6.619 -7.461 1.00 64.50 120 LYS A N 1
ATOM 938 C CA . LYS A 1 120 ? 7.018 -7.811 -6.661 1.00 64.50 120 LYS A CA 1
ATOM 939 C C . LYS A 1 120 ? 6.389 -7.832 -5.259 1.00 64.50 120 LYS A C 1
ATOM 941 O O . LYS A 1 120 ? 6.081 -8.910 -4.755 1.00 64.50 120 LYS A O 1
ATOM 946 N N . VAL A 1 121 ? 6.178 -6.675 -4.622 1.00 66.06 121 VAL A N 1
ATOM 947 C CA . VAL A 1 121 ? 5.447 -6.570 -3.339 1.00 66.06 121 VAL A CA 1
ATOM 948 C C . VAL A 1 121 ? 3.941 -6.771 -3.533 1.00 66.06 121 VAL A C 1
ATOM 950 O O . VAL A 1 121 ? 3.277 -7.256 -2.623 1.00 66.06 121 VAL A O 1
ATOM 953 N N . LEU A 1 122 ? 3.419 -6.456 -4.719 1.00 72.56 122 LEU A N 1
ATOM 954 C CA . LEU A 1 122 ? 2.010 -6.601 -5.092 1.00 72.56 122 LEU A CA 1
ATOM 955 C C . LEU A 1 122 ? 1.736 -7.896 -5.881 1.00 72.56 122 LEU A C 1
ATOM 957 O O . LEU A 1 122 ? 0.830 -7.947 -6.710 1.00 72.56 122 LEU A O 1
ATOM 961 N N . THR A 1 123 ? 2.525 -8.945 -5.651 1.00 70.94 123 THR A N 1
ATOM 962 C CA . THR A 1 123 ? 2.416 -10.227 -6.375 1.00 70.94 123 THR A CA 1
ATOM 963 C C . THR A 1 123 ? 1.167 -11.018 -6.019 1.00 70.94 123 THR A C 1
ATOM 965 O O . THR A 1 123 ? 0.663 -11.762 -6.853 1.00 70.94 123 THR A O 1
ATOM 968 N N . GLU A 1 124 ? 0.648 -10.852 -4.806 1.00 77.88 124 GLU A N 1
ATOM 969 C CA . GLU A 1 124 ? -0.543 -11.558 -4.342 1.00 77.88 124 GLU A CA 1
ATOM 970 C C . GLU A 1 124 ? -1.819 -10.871 -4.835 1.00 77.88 124 GLU A C 1
ATOM 972 O O . GLU A 1 124 ? -1.933 -9.648 -4.776 1.00 77.88 124 GLU A O 1
ATOM 977 N N . ASP A 1 125 ? -2.800 -11.651 -5.296 1.00 84.19 125 ASP A N 1
ATOM 978 C CA . ASP A 1 125 ? -4.107 -11.142 -5.740 1.00 84.19 125 ASP A CA 1
ATOM 979 C C . ASP A 1 125 ? -4.900 -10.477 -4.618 1.00 84.19 125 ASP A C 1
ATOM 981 O O . ASP A 1 125 ? -5.675 -9.556 -4.870 1.00 84.19 125 ASP A O 1
ATOM 985 N N . VAL A 1 126 ? -4.694 -10.928 -3.380 1.00 88.75 126 VAL A N 1
ATOM 986 C CA . VAL A 1 126 ? -5.341 -10.371 -2.198 1.00 88.75 126 VAL A CA 1
ATOM 987 C C . VAL A 1 126 ? -4.281 -9.939 -1.203 1.00 88.75 126 VAL A C 1
ATOM 989 O O . VAL A 1 126 ? -3.492 -10.760 -0.747 1.00 88.75 126 VAL A O 1
ATOM 992 N N . ILE A 1 127 ? -4.293 -8.663 -0.826 1.00 88.31 127 ILE A N 1
ATOM 993 C CA . ILE A 1 127 ? -3.344 -8.093 0.130 1.00 88.31 127 ILE A CA 1
ATOM 994 C C . ILE A 1 127 ? -4.112 -7.508 1.301 1.00 88.31 127 ILE A C 1
ATOM 996 O O . ILE A 1 127 ? -4.990 -6.667 1.128 1.00 88.31 127 ILE A O 1
ATOM 1000 N N . LYS A 1 128 ? -3.740 -7.910 2.516 1.00 90.31 128 LYS A N 1
ATOM 1001 C CA . LYS A 1 128 ? -4.234 -7.257 3.728 1.00 90.31 128 LYS A CA 1
ATOM 1002 C C . LYS A 1 128 ? -3.333 -6.095 4.090 1.00 90.31 128 LYS A C 1
ATOM 1004 O O . LYS A 1 128 ? -2.121 -6.278 4.211 1.00 90.31 128 LYS A O 1
ATOM 1009 N N . ILE A 1 129 ? -3.924 -4.927 4.310 1.00 90.31 129 ILE A N 1
ATOM 1010 C CA . ILE A 1 129 ? -3.204 -3.735 4.745 1.00 90.31 129 ILE A CA 1
ATOM 1011 C C . ILE A 1 129 ? -3.840 -3.111 5.980 1.00 90.31 129 ILE A C 1
ATOM 1013 O O . ILE A 1 129 ? -5.046 -3.174 6.172 1.00 90.31 129 ILE A O 1
ATOM 1017 N N . LYS A 1 130 ? -3.026 -2.457 6.799 1.00 90.31 130 LYS A N 1
ATOM 1018 C CA . LYS A 1 130 ? -3.456 -1.503 7.812 1.00 90.31 130 LYS A CA 1
ATOM 1019 C C . LYS A 1 130 ? -2.859 -0.151 7.466 1.00 90.31 130 LYS A C 1
ATOM 1021 O O . LYS A 1 130 ? -1.648 -0.037 7.258 1.00 90.31 130 LYS A O 1
ATOM 1026 N N . ILE A 1 131 ? -3.711 0.860 7.414 1.00 89.69 131 ILE A N 1
ATOM 1027 C CA . ILE A 1 131 ? -3.312 2.253 7.244 1.00 89.69 131 ILE A CA 1
ATOM 1028 C C . ILE A 1 131 ? -3.267 2.843 8.654 1.00 89.69 131 ILE A C 1
ATOM 1030 O O . ILE A 1 131 ? -4.194 2.670 9.434 1.00 89.69 131 ILE A O 1
ATOM 1034 N N . SER A 1 132 ? -2.151 3.442 9.048 1.00 87.00 132 SER A N 1
ATOM 1035 C CA . SER A 1 132 ? -1.990 4.009 10.391 1.00 87.00 132 SER A CA 1
ATOM 1036 C C . SER A 1 132 ? -1.486 5.428 10.279 1.00 87.00 132 SER A C 1
ATOM 1038 O O . SER A 1 132 ? -0.519 5.686 9.566 1.00 87.00 132 SER A O 1
ATOM 1040 N N . LYS A 1 133 ? -2.130 6.345 10.991 1.00 87.25 133 LYS A N 1
ATOM 1041 C CA . LYS A 1 133 ? -1.661 7.720 11.086 1.00 87.25 133 LYS A CA 1
ATOM 1042 C C . LYS A 1 133 ? -0.430 7.781 11.984 1.00 87.25 133 LYS A C 1
ATOM 1044 O O . LYS A 1 133 ? -0.386 7.139 13.031 1.00 87.25 133 LYS A O 1
ATOM 1049 N N . THR A 1 134 ? 0.569 8.542 11.560 1.00 85.31 134 THR A N 1
ATOM 1050 C CA . THR A 1 134 ? 1.852 8.682 12.267 1.00 85.31 134 THR A CA 1
ATOM 1051 C C . THR A 1 134 ? 1.994 10.085 12.836 1.00 85.31 134 THR A C 1
ATOM 1053 O O . THR A 1 134 ? 2.236 10.247 14.025 1.00 85.31 134 THR A O 1
ATOM 1056 N N . ASN A 1 135 ? 1.800 11.092 11.982 1.00 81.62 135 ASN A N 1
ATOM 1057 C CA . ASN A 1 135 ? 1.787 12.518 12.308 1.00 81.62 135 ASN A CA 1
ATOM 1058 C C . ASN A 1 135 ? 0.637 13.191 11.540 1.00 81.62 135 ASN A C 1
ATOM 1060 O O . ASN A 1 135 ? -0.116 12.499 10.859 1.00 81.62 135 ASN A O 1
ATOM 1064 N N . SER A 1 136 ? 0.496 14.520 11.652 1.00 79.50 136 SER A N 1
ATOM 1065 C CA . SER A 1 136 ? -0.594 15.331 11.069 1.00 79.50 136 SER A CA 1
ATOM 1066 C C . SER A 1 136 ? -1.176 14.764 9.769 1.00 79.50 136 SER A C 1
ATOM 1068 O O . SER A 1 136 ? -2.347 14.382 9.765 1.00 79.50 136 SER A O 1
ATOM 1070 N N . ASN A 1 137 ? -0.347 14.634 8.728 1.00 85.44 137 ASN A N 1
ATOM 1071 C CA . ASN A 1 137 ? -0.755 14.177 7.396 1.00 85.44 137 ASN A CA 1
ATOM 1072 C C . ASN A 1 137 ? 0.034 12.954 6.898 1.00 85.44 137 ASN A C 1
ATOM 1074 O O . ASN A 1 137 ? -0.113 12.567 5.740 1.00 85.44 137 ASN A O 1
ATOM 1078 N N . ASP A 1 138 ? 0.872 12.358 7.747 1.00 89.06 138 ASP A N 1
ATOM 1079 C CA . ASP A 1 138 ? 1.733 11.239 7.368 1.00 89.06 138 ASP A CA 1
ATOM 1080 C C . ASP A 1 138 ? 1.153 9.920 7.864 1.00 89.06 138 ASP A C 1
ATOM 1082 O O . ASP A 1 138 ? 0.875 9.742 9.054 1.00 89.06 138 ASP A O 1
ATOM 1086 N N . TYR A 1 139 ? 1.044 8.966 6.951 1.00 90.19 139 TYR A N 1
ATOM 1087 C CA . TYR A 1 139 ? 0.456 7.657 7.163 1.00 90.19 139 TYR A CA 1
ATOM 1088 C C . TYR A 1 139 ? 1.445 6.568 6.775 1.00 90.19 139 TYR A C 1
ATOM 1090 O O . TYR A 1 139 ? 2.248 6.711 5.855 1.00 90.19 139 TYR A O 1
ATOM 1098 N N . ILE A 1 140 ? 1.355 5.444 7.466 1.00 88.94 140 ILE A N 1
ATOM 1099 C CA . ILE A 1 140 ? 2.088 4.232 7.140 1.00 88.94 140 ILE A CA 1
ATOM 1100 C C . ILE A 1 140 ? 1.074 3.189 6.679 1.00 88.94 140 ILE A C 1
ATOM 1102 O O . ILE A 1 140 ? 0.122 2.871 7.392 1.00 88.94 140 ILE A O 1
ATOM 1106 N N . ILE A 1 141 ? 1.301 2.639 5.490 1.00 88.50 141 ILE A N 1
ATOM 1107 C CA . ILE A 1 141 ? 0.588 1.480 4.961 1.00 88.50 141 ILE A CA 1
ATOM 1108 C C . ILE A 1 141 ? 1.433 0.245 5.260 1.00 88.50 141 ILE A C 1
ATOM 1110 O O . ILE A 1 141 ? 2.581 0.128 4.822 1.00 88.50 141 ILE A O 1
ATOM 1114 N N . THR A 1 142 ? 0.867 -0.691 6.012 1.00 86.94 142 THR A N 1
ATOM 1115 C CA . THR A 1 142 ? 1.539 -1.921 6.449 1.00 86.94 142 THR A CA 1
ATOM 1116 C C . THR A 1 142 ? 0.768 -3.151 6.024 1.00 86.94 142 THR A C 1
ATOM 1118 O O . THR A 1 142 ? -0.449 -3.160 6.107 1.00 86.94 142 THR A O 1
ATOM 1121 N N . THR A 1 143 ? 1.465 -4.209 5.615 1.00 84.12 143 THR A N 1
ATOM 1122 C CA . THR A 1 143 ? 0.906 -5.568 5.683 1.00 84.12 143 THR A CA 1
ATOM 1123 C C . THR A 1 143 ? 1.022 -6.096 7.116 1.00 84.12 143 THR A C 1
ATOM 1125 O O . THR A 1 143 ? 1.829 -5.569 7.887 1.00 84.12 143 THR A O 1
ATOM 1128 N N . PRO A 1 144 ? 0.324 -7.190 7.477 1.00 78.06 144 PRO A N 1
ATOM 1129 C CA . PRO A 1 144 ? 0.521 -7.862 8.763 1.00 78.06 144 PRO A CA 1
ATOM 1130 C C . PRO A 1 144 ? 1.972 -8.266 9.069 1.00 78.06 144 PRO A C 1
ATOM 1132 O O . PRO A 1 144 ? 2.313 -8.466 10.231 1.00 78.06 144 PRO A O 1
ATOM 1135 N N . ILE A 1 145 ? 2.819 -8.412 8.044 1.00 72.25 145 ILE A N 1
ATOM 1136 C CA . ILE A 1 145 ? 4.187 -8.932 8.177 1.00 72.25 145 ILE A CA 1
ATOM 1137 C C . ILE A 1 145 ? 5.228 -7.806 8.086 1.00 72.25 145 ILE A C 1
ATOM 1139 O O . ILE A 1 145 ? 6.261 -7.867 8.750 1.00 72.25 145 ILE A O 1
ATOM 1143 N N . LYS A 1 146 ? 4.989 -6.778 7.261 1.00 72.62 146 LYS A N 1
ATOM 1144 C CA . LYS A 1 146 ? 5.950 -5.690 7.014 1.00 72.62 146 LYS A CA 1
ATOM 1145 C C . LYS A 1 146 ? 5.296 -4.380 6.552 1.00 72.62 146 LYS A C 1
ATOM 1147 O O . LYS A 1 146 ? 4.279 -4.425 5.850 1.00 72.62 146 LYS A O 1
ATOM 1152 N N . PRO A 1 147 ? 5.895 -3.216 6.863 1.00 74.69 147 PRO A N 1
ATOM 1153 C CA . PRO A 1 147 ? 5.513 -1.951 6.246 1.00 74.69 147 PRO A CA 1
ATOM 1154 C C . PRO A 1 147 ? 5.742 -1.986 4.731 1.00 74.69 147 PRO A C 1
ATOM 1156 O O . PRO A 1 147 ? 6.739 -2.534 4.261 1.00 74.69 147 PRO A O 1
ATOM 1159 N N . ILE A 1 148 ? 4.801 -1.415 3.978 1.00 76.81 148 ILE A N 1
ATOM 1160 C CA . ILE A 1 148 ? 4.856 -1.312 2.513 1.00 76.81 148 ILE A CA 1
ATOM 1161 C C . ILE A 1 148 ? 5.347 0.075 2.117 1.00 76.81 148 ILE A C 1
ATOM 1163 O O . ILE A 1 148 ? 6.223 0.210 1.267 1.00 76.81 148 ILE A O 1
ATOM 1167 N N . LEU A 1 149 ? 4.753 1.107 2.720 1.00 81.19 149 LEU A N 1
ATOM 1168 C CA . LEU A 1 149 ? 4.905 2.482 2.270 1.00 81.19 149 LEU A CA 1
ATOM 1169 C C . LEU A 1 149 ? 4.645 3.451 3.422 1.00 81.19 149 LEU A C 1
ATOM 1171 O O . LEU A 1 149 ? 3.724 3.246 4.209 1.00 81.19 149 LEU A O 1
ATOM 1175 N N . MET A 1 150 ? 5.415 4.532 3.474 1.00 86.38 150 MET A N 1
ATOM 1176 C CA . MET A 1 150 ? 5.038 5.740 4.201 1.00 86.38 150 MET A CA 1
ATOM 1177 C C . MET A 1 150 ? 4.584 6.772 3.174 1.00 86.38 150 MET A C 1
ATOM 1179 O O . MET A 1 150 ? 5.257 6.965 2.161 1.00 86.38 150 MET A O 1
ATOM 1183 N N . CYS A 1 151 ? 3.432 7.386 3.398 1.00 87.94 151 CYS A N 1
ATOM 1184 C CA . CYS A 1 151 ? 2.825 8.304 2.454 1.00 87.94 151 CYS A CA 1
ATOM 1185 C C . CYS A 1 151 ? 2.167 9.486 3.151 1.00 87.94 151 CYS A C 1
ATOM 1187 O O . CYS A 1 151 ? 1.803 9.416 4.321 1.00 87.94 151 CYS A O 1
ATOM 1189 N N . THR A 1 152 ? 1.995 10.568 2.406 1.00 90.69 152 THR A N 1
ATOM 1190 C CA . THR A 1 152 ? 1.412 11.808 2.905 1.00 90.69 152 THR A CA 1
ATOM 1191 C C . THR A 1 152 ? 0.085 12.050 2.198 1.00 90.69 152 THR A C 1
ATOM 1193 O O . THR A 1 152 ? -0.037 11.854 0.985 1.00 90.69 152 THR A O 1
ATOM 1196 N N . THR A 1 153 ? -0.927 12.454 2.955 1.00 87.44 153 THR A N 1
ATOM 1197 C CA . THR A 1 153 ? -2.208 12.915 2.414 1.00 87.44 153 THR A CA 1
ATOM 1198 C C . THR A 1 153 ? -2.132 14.428 2.217 1.00 87.44 153 THR A C 1
ATOM 1200 O O . THR A 1 153 ? -1.721 15.152 3.126 1.00 87.44 153 THR A O 1
ATOM 1203 N N . GLU A 1 154 ? -2.538 14.942 1.061 1.00 73.38 154 GLU A N 1
ATOM 1204 C CA . GLU A 1 154 ? -2.771 16.384 0.930 1.00 73.38 154 GLU A CA 1
ATOM 1205 C C . GLU A 1 154 ? -4.068 16.719 1.684 1.00 73.38 154 GLU A C 1
ATOM 1207 O O . GLU A 1 154 ? -5.079 16.037 1.511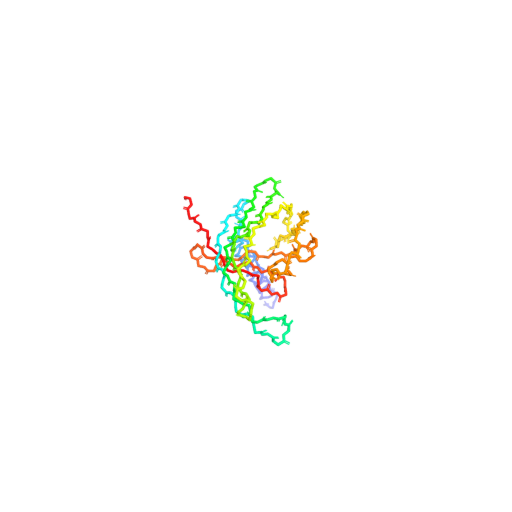 1.00 73.38 154 GLU A O 1
ATOM 1212 N N . ASN A 1 155 ? -4.032 17.716 2.575 1.00 55.66 155 ASN A N 1
ATOM 1213 C CA . ASN A 1 155 ? -5.265 18.240 3.162 1.00 55.66 155 ASN A CA 1
ATOM 1214 C C . ASN A 1 155 ? -6.068 18.878 2.026 1.00 55.66 155 ASN A C 1
ATOM 1216 O O . ASN A 1 155 ? -5.569 19.817 1.405 1.00 55.66 155 ASN A O 1
ATOM 1220 N N . ASN A 1 156 ? -7.274 18.371 1.769 1.00 44.75 156 ASN A N 1
ATOM 1221 C CA . ASN A 1 156 ? -8.290 19.146 1.056 1.00 44.75 156 ASN A CA 1
ATOM 1222 C C . ASN A 1 156 ? -8.702 20.356 1.899 1.00 44.75 156 ASN A C 1
ATOM 1224 O O . ASN A 1 156 ? -8.897 20.173 3.124 1.00 44.75 156 ASN A O 1
#

Radius of gyration: 22.42 Å; chains: 1; bounding box: 45×31×76 Å

Organism: Serratia fonticola (NCBI:txid47917)

pLDDT: mean 81.34, std 11.38, range [44.75, 95.69]